Protein AF-A0A7S1DW10-F1 (afdb_monomer)

Organism: Hemiselmis andersenii (NCBI:txid464988)

Nearest PDB structures (foldseek):
  7djl-assembly1_C  TM=8.893E-01  e=1.385E-06  Arabidopsis thaliana
  7djm-assembly1_A  TM=8.864E-01  e=2.052E-06  Arabidopsis thaliana
  7djl-assembly3_B  TM=8.731E-01  e=1.834E-06  Arabidopsis thaliana
  6gc1-assembly2_B  TM=8.987E-01  e=3.597E-06  Homo sapiens
  6gc1-assembly4_D  TM=8.990E-01  e=5.329E-06  Homo sapiens

Mean predicted aligned error: 3.24 Å

Secondary structure (DSSP, 8-state):
-----EEEE-TTT--EEEEE--SBS--SS-EEBTT--BSSEEEEEE-TTSSEEEEEEGGGTEEEEEETTTTEEEEEE--S-S-----SGGG---SS---------

Sequence (105 aa):
RGNHRIRSINIASRIVSTLAGSSAGFNTVDAAGTDVQFNEPIGIVVSTDGLTAYVADFYNHRIRSIVIATGYVTTFAGDGTAATSDGNGLSAQFNTPNGIAITPD

Solvent-accessible surface area (backbone atoms only — not comparable to full-atom values): 5645 Å² total; per-residue (Å²): 135,76,71,14,59,46,72,42,67,43,80,90,78,66,48,74,48,77,37,26,28,48,41,77,43,77,60,96,64,71,33,43,26,59,78,26,38,25,22,53,60,66,21,66,43,66,45,95,88,65,50,37,35,42,32,18,22,15,79,44,7,28,35,30,34,29,37,63,93,68,20,36,35,45,80,55,25,28,68,45,50,76,37,81,46,81,56,70,41,57,63,14,30,25,60,54,40,48,81,62,84,87,77,84,133

Radius of gyration: 13.31 Å; Cα contacts (8 Å, |Δi|>4): 277; chains: 1; bounding box: 38×32×27 Å

pLDDT: mean 94.45, std 6.54, range [57.28, 98.56]

Foldseek 3Di:
DDQQFDWDADPVVRDIDTFAAGEADQDQDFAAHHVGGAHPWAEWDADPVRQWIWIQSFQQQFIWIAGRVTRTIDTQAACSDQDQDDDHRPVGTHHRDHYDDDDDD

Structure (mmCIF, N/CA/C/O backbone):
data_AF-A0A7S1DW10-F1
#
_entry.id   AF-A0A7S1DW10-F1
#
loop_
_atom_site.group_PDB
_atom_site.id
_atom_site.type_symbol
_atom_site.label_atom_id
_atom_site.label_alt_id
_atom_site.label_comp_id
_atom_site.label_asym_id
_atom_site.label_entity_id
_atom_site.label_seq_id
_atom_site.pdbx_PDB_ins_code
_atom_site.Cartn_x
_atom_site.Cartn_y
_atom_site.Cartn_z
_atom_site.occupancy
_atom_site.B_iso_or_equiv
_atom_site.auth_seq_id
_atom_site.auth_comp_id
_atom_site.auth_asym_id
_atom_site.auth_atom_id
_atom_site.pdbx_PDB_model_num
ATOM 1 N N . ARG A 1 1 ? -8.132 7.830 -13.104 1.00 57.28 1 ARG A N 1
ATOM 2 C CA . ARG A 1 1 ? -7.238 8.455 -12.101 1.00 57.28 1 ARG A CA 1
ATOM 3 C C . ARG A 1 1 ? -7.646 7.947 -10.729 1.00 57.28 1 ARG A C 1
ATOM 5 O O . ARG A 1 1 ? -8.817 8.091 -10.388 1.00 57.28 1 ARG A O 1
ATOM 12 N N . GLY A 1 2 ? -6.729 7.301 -10.007 1.00 76.81 2 GLY A N 1
ATOM 13 C CA . GLY A 1 2 ? -6.961 6.838 -8.635 1.00 76.81 2 GLY A CA 1
ATOM 14 C C . GLY A 1 2 ? -6.978 7.990 -7.624 1.00 76.81 2 GLY A C 1
ATOM 15 O O . GLY A 1 2 ? -6.633 9.120 -7.951 1.00 76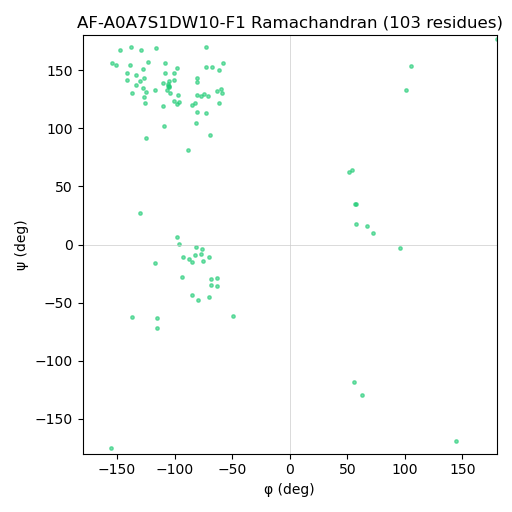.81 2 GLY A O 1
ATOM 16 N N . ASN A 1 3 ? -7.384 7.715 -6.383 1.00 91.31 3 ASN A N 1
ATOM 17 C CA . ASN A 1 3 ? -7.345 8.689 -5.281 1.00 91.31 3 ASN A CA 1
ATOM 18 C C . ASN A 1 3 ? -6.104 8.530 -4.380 1.00 91.31 3 ASN A C 1
ATOM 20 O O . ASN A 1 3 ? -6.037 9.213 -3.357 1.00 91.31 3 ASN A O 1
ATOM 24 N N . HIS A 1 4 ? -5.166 7.650 -4.763 1.00 95.50 4 HIS A N 1
ATOM 25 C CA . HIS A 1 4 ? -3.864 7.426 -4.118 1.00 95.50 4 HIS A CA 1
ATOM 26 C C . HIS A 1 4 ? -3.957 7.057 -2.631 1.00 95.50 4 HIS A C 1
ATOM 28 O O . HIS A 1 4 ? -3.135 7.478 -1.819 1.00 95.50 4 HIS A O 1
ATOM 34 N N . ARG A 1 5 ? -5.004 6.311 -2.260 1.00 96.00 5 ARG A N 1
ATOM 35 C CA . ARG A 1 5 ? -5.323 5.980 -0.869 1.00 96.00 5 ARG A CA 1
ATOM 36 C C . ARG A 1 5 ? -5.647 4.511 -0.696 1.00 96.00 5 ARG A C 1
ATOM 38 O O . ARG A 1 5 ? -6.335 3.920 -1.524 1.00 96.00 5 ARG A O 1
ATOM 45 N N . ILE A 1 6 ? -5.270 3.989 0.464 1.00 96.50 6 ILE A N 1
ATOM 46 C CA . ILE A 1 6 ? -5.771 2.728 0.999 1.00 96.50 6 ILE A CA 1
ATOM 47 C C . ILE A 1 6 ? -6.891 3.045 1.985 1.00 96.50 6 ILE A C 1
ATOM 49 O O . ILE A 1 6 ? -6.753 3.894 2.872 1.00 96.50 6 ILE A O 1
ATOM 53 N N . ARG A 1 7 ? -8.039 2.394 1.800 1.00 96.56 7 ARG A N 1
ATOM 54 C CA . ARG A 1 7 ? -9.242 2.614 2.606 1.00 96.56 7 ARG A CA 1
ATOM 55 C C . ARG A 1 7 ? -9.447 1.432 3.536 1.00 96.56 7 ARG A C 1
ATOM 57 O O . ARG A 1 7 ? -9.388 0.292 3.091 1.00 96.56 7 ARG A O 1
ATOM 64 N N . SER A 1 8 ? -9.718 1.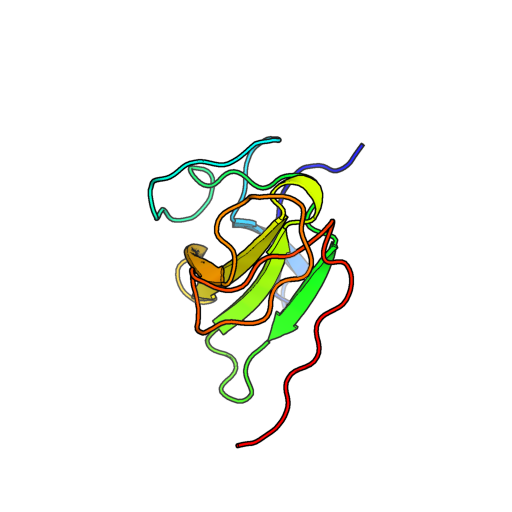713 4.803 1.00 95.06 8 SER A N 1
ATOM 65 C CA . SER A 1 8 ? -10.197 0.709 5.747 1.00 95.06 8 SER A CA 1
ATOM 66 C C . SER A 1 8 ? -11.705 0.846 5.909 1.00 95.06 8 SER A C 1
ATOM 68 O O . SER A 1 8 ? -12.272 1.937 5.795 1.00 95.06 8 SER A O 1
ATOM 70 N N . ILE A 1 9 ? -12.362 -0.284 6.149 1.00 96.62 9 ILE A N 1
ATOM 71 C CA . ILE A 1 9 ? -13.795 -0.353 6.407 1.00 96.62 9 ILE A CA 1
ATOM 72 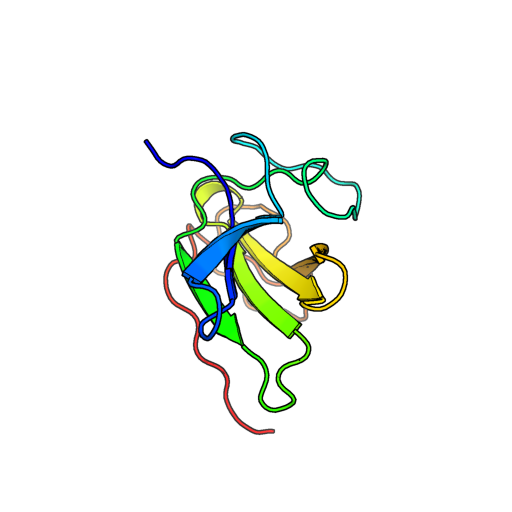C C . ILE A 1 9 ? -14.023 -1.097 7.716 1.00 96.62 9 ILE A C 1
ATOM 74 O O . ILE A 1 9 ? -13.555 -2.219 7.903 1.00 96.62 9 ILE A O 1
ATOM 78 N N . ASN A 1 10 ? -14.767 -0.481 8.627 1.00 96.06 10 ASN A N 1
ATOM 79 C CA . ASN A 1 10 ? -15.336 -1.211 9.746 1.00 96.06 10 ASN A CA 1
ATOM 80 C C . ASN A 1 10 ? -16.600 -1.922 9.248 1.00 96.06 10 ASN A C 1
ATOM 82 O O . ASN A 1 10 ? -17.568 -1.268 8.870 1.00 96.06 10 ASN A O 1
ATOM 86 N N . ILE A 1 11 ? -16.594 -3.255 9.224 1.00 96.25 11 ILE A N 1
ATOM 87 C CA . ILE A 1 11 ? -17.694 -4.037 8.639 1.00 96.25 11 ILE A CA 1
ATOM 88 C C . ILE A 1 11 ? -18.983 -3.929 9.462 1.00 96.25 11 ILE A C 1
ATOM 90 O O . ILE A 1 11 ? -20.070 -3.878 8.888 1.00 96.25 11 ILE A O 1
ATOM 94 N N . ALA A 1 12 ? -18.873 -3.841 10.790 1.00 97.25 12 ALA A N 1
ATOM 95 C CA . ALA A 1 12 ? -20.031 -3.755 11.675 1.00 97.25 12 ALA A CA 1
ATOM 96 C C . ALA A 1 12 ? -20.754 -2.404 11.545 1.00 97.25 12 ALA A C 1
ATOM 98 O O . ALA A 1 12 ? -21.977 -2.366 11.435 1.00 97.25 12 ALA A O 1
ATOM 99 N N . SER A 1 13 ? -20.007 -1.296 11.520 1.00 97.62 13 SER A N 1
ATOM 100 C CA . SER A 1 13 ? -20.570 0.058 11.429 1.00 97.62 13 SER A CA 1
ATOM 101 C C . SER A 1 13 ? -20.690 0.592 10.000 1.00 97.62 13 SER A C 1
ATOM 103 O O . SER A 1 13 ? -21.312 1.630 9.790 1.00 97.62 13 SER A O 1
ATOM 105 N N . ARG A 1 14 ? -20.096 -0.093 9.014 1.00 97.19 14 ARG A N 1
ATOM 106 C CA . ARG A 1 14 ? -19.968 0.336 7.607 1.00 97.19 14 ARG A CA 1
ATOM 107 C C . ARG A 1 14 ? -19.245 1.673 7.414 1.00 97.19 14 ARG A C 1
ATOM 109 O O . ARG A 1 14 ? -19.347 2.286 6.352 1.00 97.19 14 ARG A O 1
ATOM 116 N N . ILE A 1 15 ? -18.501 2.134 8.416 1.00 97.81 15 ILE A N 1
ATOM 117 C CA . ILE A 1 15 ? -17.702 3.356 8.315 1.00 97.81 15 ILE A CA 1
ATOM 118 C C . ILE A 1 15 ? -16.464 3.072 7.462 1.00 97.81 15 ILE A C 1
ATOM 120 O O . ILE A 1 15 ? -15.731 2.121 7.733 1.00 97.81 15 ILE A O 1
ATOM 124 N N . VAL A 1 16 ? -16.218 3.923 6.461 1.00 97.25 16 VAL A N 1
ATOM 125 C CA . VAL A 1 16 ? -15.020 3.876 5.612 1.00 97.25 16 VAL A CA 1
ATOM 126 C C . VAL A 1 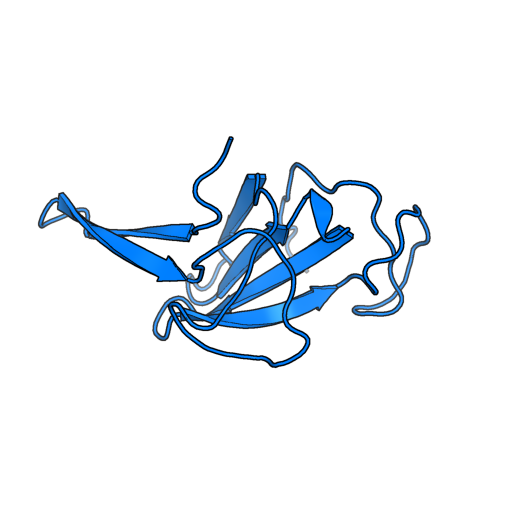16 ? -14.124 5.068 5.921 1.00 97.25 16 VAL A C 1
ATOM 128 O O . VAL A 1 16 ? -14.502 6.215 5.677 1.00 97.25 16 VAL A O 1
ATOM 131 N N . SER A 1 17 ? -12.899 4.812 6.362 1.00 95.25 17 SER A N 1
ATOM 132 C CA . SER A 1 17 ? -11.884 5.840 6.603 1.00 95.25 17 SER A CA 1
ATOM 133 C C . SER A 1 17 ? -10.686 5.663 5.667 1.00 95.25 17 SER A C 1
ATOM 135 O O . SER A 1 17 ? -10.595 4.704 4.893 1.00 95.25 17 SER A O 1
ATOM 137 N N . THR A 1 18 ? -9.806 6.659 5.631 1.00 95.50 18 THR A N 1
ATOM 138 C CA . THR A 1 18 ? -8.492 6.513 4.995 1.00 95.50 18 THR A CA 1
ATOM 139 C C . THR A 1 18 ? -7.577 5.843 6.005 1.00 95.50 18 THR A C 1
ATOM 141 O O . THR A 1 18 ? -7.401 6.378 7.095 1.00 95.50 18 THR A O 1
ATOM 144 N N . LEU A 1 19 ? -7.013 4.691 5.644 1.00 95.69 19 LEU A N 1
ATOM 145 C CA . LEU A 1 19 ? -5.982 4.041 6.451 1.00 95.69 19 LEU A CA 1
ATOM 146 C C . LEU A 1 19 ? -4.630 4.717 6.212 1.00 95.69 19 LEU A C 1
ATOM 148 O O . LEU A 1 19 ? -3.937 5.066 7.160 1.00 95.69 19 LEU A O 1
ATOM 152 N N . ALA A 1 20 ? -4.290 4.930 4.939 1.00 95.69 20 ALA A N 1
ATOM 153 C CA . ALA A 1 20 ? -3.072 5.612 4.527 1.00 95.69 20 ALA A CA 1
ATOM 154 C C . ALA A 1 20 ? -3.233 6.257 3.142 1.00 95.69 20 ALA A C 1
ATOM 156 O O . ALA A 1 20 ? -4.049 5.812 2.325 1.00 95.69 20 ALA A O 1
ATOM 157 N N . GLY A 1 21 ? -2.422 7.275 2.863 1.00 95.44 21 GLY A N 1
ATOM 158 C CA . GLY A 1 21 ? -2.342 7.932 1.561 1.00 95.44 21 GLY A CA 1
ATOM 159 C C . GLY A 1 21 ? -3.014 9.306 1.499 1.00 95.44 21 GLY A C 1
ATOM 160 O O . GLY A 1 21 ? -3.995 9.587 2.199 1.00 95.44 21 GLY A O 1
ATOM 161 N N . SER A 1 22 ? -2.531 10.154 0.595 1.00 93.56 22 SER A N 1
ATOM 162 C CA . SER A 1 22 ? -3.110 11.474 0.307 1.00 93.56 22 SER A CA 1
ATOM 163 C C . SER A 1 22 ? -3.187 11.786 -1.183 1.00 93.56 22 SER A C 1
ATOM 165 O O . SER A 1 22 ? -4.286 11.992 -1.709 1.00 93.56 22 SER A O 1
ATOM 167 N N . SER A 1 23 ? -2.040 11.843 -1.854 1.00 93.94 23 SER A N 1
ATOM 168 C CA . SER A 1 23 ? -1.902 12.226 -3.258 1.00 93.94 23 SER A CA 1
ATOM 169 C C . SER A 1 23 ? -0.920 11.323 -4.001 1.00 93.94 23 SER A C 1
ATOM 171 O O . SER A 1 23 ? -0.226 10.506 -3.394 1.00 93.94 23 SER A O 1
ATOM 173 N N . ALA A 1 24 ? -0.893 11.482 -5.328 1.00 95.44 24 ALA A N 1
ATOM 174 C CA . ALA A 1 24 ? 0.074 10.827 -6.195 1.00 95.44 24 ALA A CA 1
ATOM 175 C C . ALA A 1 24 ? 1.499 11.216 -5.802 1.00 95.44 24 ALA A C 1
ATOM 177 O O . ALA A 1 24 ? 1.801 12.407 -5.704 1.00 95.44 24 ALA A O 1
ATOM 178 N N . GLY A 1 25 ? 2.371 10.227 -5.645 1.00 93.75 25 GLY A N 1
ATOM 179 C CA . GLY A 1 25 ? 3.797 10.447 -5.440 1.00 93.75 25 GLY A CA 1
ATOM 180 C C . GLY A 1 25 ? 4.407 9.422 -4.502 1.00 93.75 25 GLY A C 1
ATOM 181 O O . GLY A 1 25 ? 3.769 8.433 -4.144 1.00 93.75 25 GLY A O 1
ATOM 182 N N . PHE A 1 26 ? 5.640 9.691 -4.098 1.00 91.94 26 PHE A N 1
ATOM 183 C CA . PHE A 1 26 ? 6.388 8.917 -3.122 1.00 91.94 26 PHE A CA 1
ATOM 184 C C . PHE A 1 26 ? 7.096 9.885 -2.183 1.00 91.94 26 PHE A C 1
ATOM 186 O O . PHE A 1 26 ? 7.799 10.788 -2.638 1.00 91.94 26 PHE A O 1
ATOM 193 N N . ASN A 1 27 ? 6.944 9.668 -0.882 1.00 85.50 27 ASN A N 1
ATOM 194 C CA . ASN A 1 27 ? 7.753 10.319 0.130 1.00 85.50 27 ASN A CA 1
ATOM 195 C C . ASN A 1 27 ? 8.781 9.317 0.674 1.00 85.50 27 ASN A C 1
ATOM 197 O O . ASN A 1 27 ? 8.464 8.164 0.947 1.00 85.50 27 ASN A O 1
ATOM 201 N N . THR A 1 28 ? 10.028 9.759 0.836 1.00 75.12 28 THR A N 1
ATOM 202 C CA . THR A 1 28 ? 11.121 8.934 1.388 1.00 75.12 28 THR A CA 1
ATOM 203 C C . THR A 1 28 ? 11.033 8.763 2.904 1.00 75.12 28 THR A C 1
ATOM 205 O O . THR A 1 28 ? 11.869 8.083 3.490 1.00 75.12 28 THR A O 1
ATOM 208 N N . VAL A 1 29 ? 10.066 9.421 3.544 1.00 77.06 29 VAL A N 1
ATOM 209 C CA . VAL A 1 29 ? 9.866 9.393 4.990 1.00 77.06 29 VAL A CA 1
ATOM 210 C C . VAL A 1 29 ? 8.783 8.376 5.309 1.00 77.06 29 VAL A C 1
ATOM 212 O O . VAL A 1 29 ? 7.644 8.512 4.858 1.00 77.06 29 VAL A O 1
ATOM 215 N N . ASP A 1 30 ? 9.142 7.387 6.118 1.00 84.50 30 ASP A N 1
ATOM 216 C CA . ASP A 1 30 ? 8.182 6.482 6.730 1.00 84.50 30 ASP A CA 1
ATOM 217 C C . ASP A 1 30 ? 7.237 7.285 7.633 1.00 84.50 30 ASP A C 1
ATOM 219 O O . ASP A 1 30 ? 7.664 7.995 8.549 1.00 84.50 30 ASP A O 1
ATOM 223 N N . ALA A 1 31 ? 5.940 7.209 7.355 1.00 84.56 31 ALA A N 1
ATOM 224 C CA . ALA A 1 31 ? 4.934 8.061 7.979 1.00 84.56 31 ALA A CA 1
ATOM 225 C C . ALA A 1 31 ? 3.611 7.310 8.139 1.00 84.56 31 ALA A C 1
ATOM 227 O O . ALA A 1 31 ? 3.411 6.245 7.560 1.00 84.56 31 ALA A O 1
ATOM 228 N N . ALA A 1 32 ? 2.692 7.865 8.926 1.00 84.25 32 ALA A N 1
ATOM 229 C CA . ALA A 1 32 ? 1.359 7.303 9.112 1.00 84.25 32 ALA A CA 1
ATOM 230 C C . ALA A 1 32 ? 0.278 8.136 8.417 1.00 84.25 32 ALA A C 1
ATOM 232 O O . ALA A 1 32 ? 0.423 9.341 8.207 1.00 84.25 32 ALA A O 1
ATOM 233 N N . GLY A 1 33 ? -0.845 7.491 8.100 1.00 82.88 33 GLY A N 1
ATOM 234 C CA . GLY A 1 33 ? -2.064 8.182 7.688 1.00 82.88 33 GLY A CA 1
ATOM 235 C C . GLY A 1 33 ? -1.910 8.972 6.384 1.00 82.88 33 GLY A C 1
ATOM 236 O O . GLY A 1 33 ? -1.492 8.435 5.356 1.00 82.88 33 GLY A O 1
ATOM 237 N N . THR A 1 34 ? -2.315 10.243 6.400 1.00 83.44 34 THR A N 1
ATOM 238 C CA . THR A 1 34 ? -2.381 11.096 5.200 1.00 83.44 34 THR A CA 1
ATOM 239 C C . THR A 1 34 ? -1.053 11.728 4.800 1.00 83.44 34 THR A C 1
ATOM 241 O O . THR A 1 34 ? -0.965 12.284 3.709 1.00 83.44 34 THR A O 1
ATOM 244 N N . ASP A 1 35 ? -0.013 11.623 5.622 1.00 86.31 35 ASP A N 1
ATOM 245 C CA . ASP A 1 35 ? 1.307 12.160 5.266 1.00 86.31 35 ASP A CA 1
ATOM 246 C C . ASP A 1 35 ? 2.029 11.274 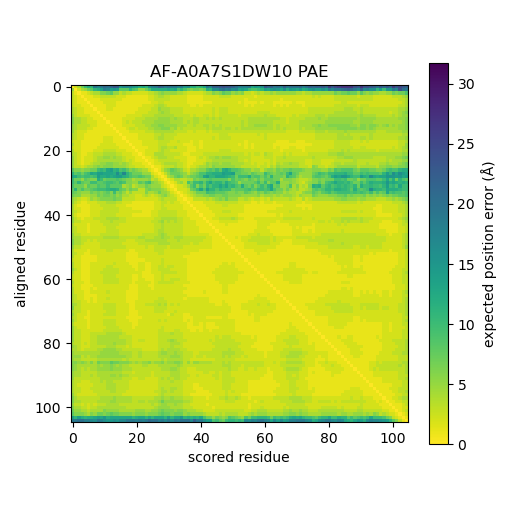4.244 1.00 86.31 35 ASP A C 1
ATOM 248 O O . ASP A 1 35 ? 2.983 11.703 3.603 1.00 86.31 35 ASP A O 1
ATOM 252 N N . VAL A 1 36 ? 1.539 10.046 4.052 1.00 91.94 36 VAL A N 1
ATOM 253 C CA . VAL A 1 36 ? 2.057 9.067 3.096 1.00 91.94 36 VAL A CA 1
ATOM 254 C C . VAL A 1 36 ? 1.545 9.360 1.691 1.00 91.94 36 VAL A C 1
ATOM 256 O O . VAL A 1 36 ? 0.363 9.650 1.490 1.00 91.94 36 VAL A O 1
ATOM 259 N N . GLN A 1 37 ? 2.422 9.208 0.700 1.00 95.00 37 GLN A N 1
ATOM 260 C CA . GLN A 1 37 ? 2.054 9.254 -0.713 1.00 95.00 37 GLN A CA 1
ATOM 261 C C . GLN A 1 37 ? 2.170 7.865 -1.352 1.00 95.00 37 GLN A C 1
ATOM 263 O O . GLN A 1 37 ? 3.117 7.117 -1.086 1.00 95.00 37 GLN A O 1
ATOM 268 N N . PHE A 1 38 ? 1.182 7.548 -2.190 1.00 96.12 38 PHE A N 1
ATOM 269 C CA . PHE A 1 38 ? 1.155 6.377 -3.067 1.00 96.12 38 PHE A CA 1
ATOM 270 C C . PHE A 1 38 ? 0.967 6.845 -4.508 1.00 96.12 38 PHE A C 1
ATOM 272 O O . PHE A 1 38 ? 0.371 7.892 -4.764 1.00 96.12 38 PHE A O 1
ATOM 279 N N . ASN A 1 39 ? 1.369 6.042 -5.482 1.00 96.44 39 ASN A N 1
ATOM 280 C CA . ASN A 1 39 ? 1.159 6.327 -6.889 1.00 96.44 39 ASN A CA 1
ATOM 281 C C . ASN A 1 39 ? 0.424 5.172 -7.576 1.00 96.44 39 ASN A C 1
ATOM 283 O O . ASN A 1 39 ? 1.026 4.214 -8.053 1.00 96.44 39 ASN A O 1
ATOM 287 N N . GLU A 1 40 ? -0.907 5.298 -7.594 1.00 96.06 40 GLU A N 1
ATOM 288 C CA . GLU A 1 40 ? -1.852 4.292 -8.087 1.00 96.06 40 GLU A CA 1
ATOM 289 C C . GLU A 1 40 ? -1.660 2.919 -7.429 1.00 96.06 40 GLU A C 1
ATOM 291 O O . GLU A 1 40 ? -1.334 1.958 -8.109 1.00 96.06 40 GLU A O 1
ATOM 296 N N . PRO A 1 41 ? -1.866 2.786 -6.105 1.00 96.81 41 PRO A N 1
ATOM 297 C CA . PRO A 1 41 ? -1.762 1.478 -5.471 1.00 96.81 41 PRO A CA 1
ATOM 298 C C . PRO A 1 41 ? -2.843 0.532 -6.024 1.00 96.81 41 PRO A C 1
ATOM 300 O O . PRO A 1 41 ? -4.011 0.925 -6.099 1.00 96.81 41 PRO A O 1
ATOM 303 N N . ILE A 1 42 ? -2.463 -0.692 -6.413 1.00 95.62 42 ILE A N 1
ATOM 304 C CA . ILE A 1 42 ? -3.373 -1.661 -7.061 1.00 95.62 42 ILE A CA 1
ATOM 305 C C . ILE A 1 42 ? -3.595 -2.893 -6.184 1.00 95.62 42 ILE A C 1
ATOM 307 O O . ILE A 1 42 ? -4.684 -3.082 -5.645 1.00 95.62 42 ILE A O 1
ATOM 311 N N . GLY A 1 43 ? -2.580 -3.746 -6.057 1.00 96.94 43 GLY A N 1
ATOM 312 C CA . GLY A 1 43 ? -2.664 -4.982 -5.287 1.00 96.94 43 GLY A CA 1
ATOM 313 C C . GLY A 1 43 ? -2.488 -4.737 -3.799 1.00 96.94 43 GLY A C 1
ATOM 314 O O . GLY A 1 43 ? -1.666 -3.918 -3.391 1.00 96.94 43 GLY A O 1
ATOM 315 N N . ILE A 1 44 ? -3.234 -5.481 -2.987 1.00 97.94 44 ILE A N 1
ATOM 316 C CA . ILE A 1 44 ? -3.088 -5.507 -1.534 1.00 97.94 44 ILE A CA 1
ATOM 317 C C . ILE A 1 44 ? -3.288 -6.930 -1.018 1.00 97.94 44 ILE A C 1
ATOM 319 O O . ILE A 1 44 ? -4.162 -7.652 -1.494 1.00 97.94 44 ILE A O 1
ATOM 323 N N . VAL A 1 45 ? -2.499 -7.318 -0.023 1.00 98.00 45 VAL A N 1
ATOM 324 C CA . VAL A 1 45 ? -2.659 -8.574 0.715 1.00 98.00 45 VAL A CA 1
ATOM 325 C C . VAL A 1 45 ? -2.364 -8.333 2.191 1.00 98.00 45 VAL A C 1
ATOM 327 O O . VAL A 1 45 ? -1.555 -7.472 2.526 1.00 98.00 45 VAL A O 1
ATOM 330 N N . VAL A 1 46 ? -3.037 -9.058 3.080 1.00 97.31 46 VAL A N 1
ATOM 331 C CA . VAL A 1 46 ? -2.863 -8.937 4.534 1.00 97.31 46 VAL A CA 1
ATOM 332 C C . VAL A 1 46 ? -2.087 -10.147 5.047 1.00 97.31 46 VAL A C 1
ATOM 334 O O . VAL A 1 46 ? -2.337 -11.265 4.597 1.00 97.31 46 VAL A O 1
ATOM 337 N N . SER A 1 47 ? -1.138 -9.920 5.956 1.00 96.50 47 SER A N 1
ATOM 338 C CA . SER A 1 47 ? -0.378 -10.965 6.643 1.00 96.50 47 SER A CA 1
ATOM 339 C C . SER A 1 47 ? -1.301 -11.923 7.401 1.00 96.50 47 SER A C 1
ATOM 341 O O . SER A 1 47 ? -2.421 -11.579 7.777 1.00 96.50 47 SER A O 1
ATOM 343 N N . THR A 1 48 ? -0.833 -13.146 7.646 1.00 94.44 48 THR A N 1
ATOM 344 C CA . THR A 1 48 ? -1.628 -14.207 8.291 1.00 94.44 48 THR A CA 1
ATOM 345 C C . THR A 1 48 ? -2.037 -13.871 9.726 1.00 94.44 48 THR A C 1
ATOM 347 O O . THR A 1 48 ? -3.097 -14.301 10.173 1.00 94.44 48 THR A O 1
ATOM 350 N N . ASP A 1 49 ? -1.239 -13.066 10.429 1.00 95.00 49 ASP A N 1
ATOM 351 C CA . ASP A 1 49 ? -1.552 -12.524 11.757 1.00 95.00 49 ASP A CA 1
ATOM 352 C C . ASP A 1 49 ? -2.555 -11.351 11.730 1.00 95.00 49 ASP A C 1
ATOM 354 O O . ASP A 1 49 ? -3.027 -10.912 12.779 1.00 95.00 49 ASP A O 1
ATOM 358 N N . GLY A 1 50 ? -2.901 -10.840 10.544 1.00 95.88 50 GLY A N 1
ATOM 359 C CA . GLY A 1 50 ? -3.824 -9.723 10.370 1.00 95.88 50 GLY A CA 1
ATOM 360 C C . GLY A 1 50 ? -3.268 -8.353 10.771 1.00 95.88 50 GLY A C 1
ATOM 361 O O . GLY A 1 50 ? -4.044 -7.401 10.855 1.00 95.88 50 GLY A O 1
ATOM 362 N N . LEU A 1 51 ? -1.964 -8.227 11.042 1.00 97.19 51 LEU A N 1
ATOM 363 C CA . LEU A 1 51 ? -1.366 -6.995 11.574 1.00 97.19 51 LEU A CA 1
ATOM 364 C C . LEU A 1 51 ? -0.811 -6.065 10.490 1.00 97.19 51 LEU A C 1
ATOM 366 O O . LEU A 1 51 ? -0.786 -4.844 10.685 1.00 97.19 51 LEU A O 1
ATOM 370 N N . THR A 1 52 ? -0.394 -6.618 9.349 1.00 97.69 52 THR A N 1
ATOM 371 C CA . THR A 1 52 ? 0.294 -5.881 8.282 1.00 97.69 52 THR A CA 1
ATOM 372 C C . THR A 1 52 ? -0.396 -6.088 6.941 1.00 97.69 52 THR A C 1
ATOM 374 O O . THR A 1 52 ? -0.720 -7.207 6.560 1.00 97.69 52 THR A O 1
ATOM 377 N N . ALA A 1 53 ? -0.591 -5.012 6.183 1.00 97.94 53 ALA A N 1
ATOM 378 C CA . ALA A 1 53 ? -0.969 -5.095 4.777 1.00 97.94 53 ALA A CA 1
ATOM 379 C C . ALA A 1 53 ? 0.228 -4.767 3.880 1.00 97.94 53 ALA A C 1
ATOM 381 O O . ALA A 1 53 ? 0.919 -3.780 4.119 1.00 97.94 53 ALA A O 1
ATOM 382 N N . TYR A 1 54 ? 0.441 -5.548 2.827 1.00 98.19 54 TYR A N 1
ATOM 383 C CA . TYR A 1 54 ? 1.417 -5.276 1.776 1.00 98.19 54 TYR A CA 1
ATOM 384 C C . TYR A 1 54 ? 0.696 -4.769 0.539 1.00 98.19 54 TYR A C 1
ATOM 386 O O . TYR A 1 54 ? -0.279 -5.374 0.098 1.00 98.19 54 TYR A O 1
ATOM 394 N N . VAL A 1 55 ? 1.171 -3.659 -0.011 1.00 98.19 55 VAL A N 1
ATOM 395 C CA . VAL A 1 55 ? 0.529 -2.917 -1.094 1.00 98.19 55 VAL A CA 1
ATOM 396 C C . VAL A 1 55 ? 1.498 -2.757 -2.252 1.00 98.19 55 VAL A C 1
ATOM 398 O O . VAL A 1 55 ? 2.634 -2.325 -2.063 1.00 98.19 55 VAL A O 1
ATOM 401 N N . ALA A 1 56 ? 1.032 -3.062 -3.458 1.00 98.25 56 ALA A N 1
ATOM 402 C CA . ALA A 1 56 ? 1.760 -2.808 -4.687 1.00 98.25 56 ALA A CA 1
ATOM 403 C C . ALA A 1 56 ? 1.558 -1.343 -5.073 1.00 98.25 56 ALA A C 1
ATOM 405 O O . ALA A 1 56 ? 0.482 -0.946 -5.527 1.00 98.25 56 ALA A O 1
ATOM 406 N N . ASP A 1 57 ? 2.589 -0.536 -4.847 1.00 97.44 57 ASP A N 1
ATOM 407 C CA . ASP A 1 57 ? 2.600 0.893 -5.135 1.00 97.44 57 ASP A CA 1
ATOM 408 C C . ASP A 1 57 ? 3.061 1.096 -6.583 1.00 97.44 57 ASP A C 1
ATOM 410 O O . ASP A 1 57 ? 4.246 1.290 -6.867 1.00 97.44 57 ASP A O 1
ATOM 414 N N . PHE A 1 58 ? 2.104 0.920 -7.499 1.00 97.62 58 PHE A N 1
ATOM 415 C CA . PHE A 1 58 ? 2.308 0.595 -8.912 1.00 97.62 58 PHE A CA 1
ATOM 416 C C . PHE A 1 58 ? 3.325 1.503 -9.607 1.00 97.62 58 PHE A C 1
ATOM 418 O O . PHE A 1 58 ? 4.383 1.041 -10.027 1.00 97.62 58 PHE A O 1
ATOM 425 N N . TYR A 1 59 ? 3.067 2.807 -9.684 1.00 97.31 59 TYR A N 1
ATOM 426 C CA . TYR A 1 59 ? 3.972 3.740 -10.365 1.00 97.31 59 TYR A CA 1
ATOM 427 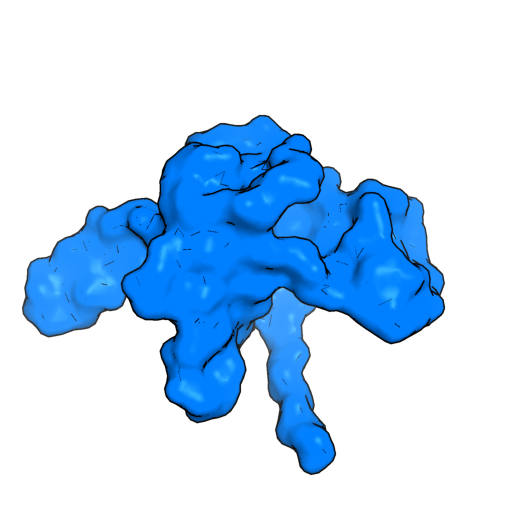C C . TYR A 1 59 ? 5.168 4.175 -9.514 1.00 97.31 59 TYR A C 1
ATOM 429 O O . TYR A 1 59 ? 6.025 4.913 -9.991 1.00 97.31 59 TYR A O 1
ATOM 437 N N . ASN A 1 60 ? 5.243 3.724 -8.264 1.00 97.38 60 ASN A N 1
ATOM 438 C CA . ASN A 1 60 ? 6.410 3.925 -7.416 1.00 97.38 60 ASN A CA 1
ATOM 439 C C . ASN A 1 60 ? 7.357 2.727 -7.419 1.00 97.38 60 ASN A C 1
ATOM 441 O O . ASN A 1 60 ? 8.372 2.803 -6.729 1.00 97.38 60 ASN A O 1
ATOM 445 N N . HIS A 1 61 ? 7.057 1.654 -8.165 1.00 98.00 61 HIS A N 1
ATOM 446 C CA . HIS A 1 61 ? 7.956 0.508 -8.346 1.00 98.00 61 HIS A CA 1
ATOM 447 C C . HIS A 1 61 ? 8.365 -0.162 -7.023 1.00 98.00 61 HIS A C 1
ATOM 449 O O . HIS A 1 61 ? 9.501 -0.605 -6.853 1.00 98.00 61 HIS A O 1
ATOM 455 N N . ARG A 1 62 ? 7.442 -0.194 -6.055 1.00 98.00 62 ARG A N 1
ATOM 456 C CA . ARG A 1 62 ? 7.701 -0.637 -4.679 1.00 98.00 62 ARG A CA 1
ATOM 457 C C . ARG A 1 62 ? 6.567 -1.489 -4.132 1.00 98.00 62 ARG A C 1
ATOM 459 O O . ARG A 1 62 ? 5.404 -1.317 -4.498 1.00 98.00 62 ARG A O 1
ATOM 466 N N . ILE A 1 63 ? 6.915 -2.344 -3.178 1.00 98.12 63 ILE A N 1
ATOM 467 C CA . ILE A 1 63 ? 5.972 -2.968 -2.255 1.00 98.12 63 ILE A CA 1
ATOM 468 C C . ILE A 1 63 ? 6.047 -2.205 -0.934 1.00 98.12 63 ILE A C 1
ATOM 470 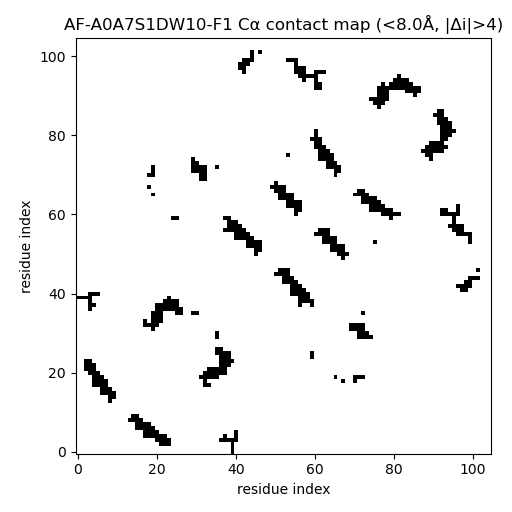O O . ILE A 1 63 ? 7.116 -2.064 -0.335 1.00 98.12 63 ILE A O 1
ATOM 474 N N . ARG A 1 64 ? 4.909 -1.685 -0.480 1.00 97.88 64 ARG A N 1
ATOM 475 C CA . ARG A 1 64 ? 4.784 -0.899 0.753 1.00 97.88 64 ARG A CA 1
ATOM 476 C C . ARG A 1 64 ? 4.114 -1.750 1.820 1.00 97.88 64 ARG A C 1
ATOM 478 O O . ARG A 1 64 ? 3.128 -2.412 1.519 1.00 97.88 64 ARG A O 1
ATOM 485 N N . SER A 1 65 ? 4.610 -1.723 3.049 1.00 97.62 65 SER A N 1
ATOM 486 C CA . SER A 1 65 ? 3.941 -2.352 4.194 1.00 97.62 65 SER A CA 1
ATOM 487 C C . SER A 1 65 ? 3.206 -1.307 5.016 1.00 97.62 65 SER A C 1
ATOM 489 O O . SER A 1 65 ? 3.714 -0.205 5.201 1.00 97.62 65 SER A O 1
ATOM 491 N N . ILE A 1 66 ? 2.025 -1.659 5.516 1.00 97.94 66 ILE A N 1
ATOM 492 C CA . ILE A 1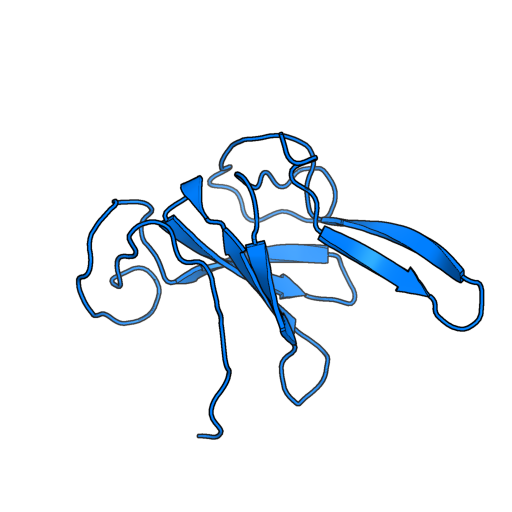 66 ? 1.164 -0.811 6.338 1.00 97.94 66 ILE A CA 1
ATOM 493 C C . ILE A 1 66 ? 0.836 -1.555 7.629 1.00 97.94 66 ILE A C 1
ATOM 495 O O . ILE A 1 66 ? 0.213 -2.616 7.579 1.00 97.94 66 ILE A O 1
ATOM 499 N N . VAL A 1 67 ? 1.177 -0.982 8.781 1.00 97.81 67 VAL A N 1
ATOM 500 C CA . VAL A 1 67 ? 0.697 -1.468 10.082 1.00 97.81 67 VAL A CA 1
ATOM 501 C C . VAL A 1 67 ? -0.782 -1.106 10.212 1.00 97.81 67 VAL A C 1
ATOM 503 O O . VAL A 1 67 ? -1.129 0.071 10.300 1.00 97.81 67 VAL A O 1
ATOM 506 N N . ILE A 1 68 ? -1.674 -2.099 10.228 1.00 97.00 68 ILE A N 1
ATOM 507 C CA . ILE A 1 68 ? -3.129 -1.884 10.103 1.00 97.00 68 ILE A CA 1
ATOM 508 C C . ILE A 1 68 ? -3.696 -1.073 11.275 1.00 97.00 68 ILE A C 1
ATOM 510 O O . ILE A 1 68 ? -4.581 -0.242 11.078 1.00 97.00 68 ILE A O 1
ATOM 514 N N . ALA A 1 69 ? -3.169 -1.273 12.484 1.00 95.44 69 ALA A N 1
ATOM 515 C CA . ALA A 1 69 ? -3.647 -0.582 13.680 1.00 95.44 69 ALA A CA 1
ATOM 516 C C . ALA A 1 69 ? -3.340 0.926 13.681 1.00 95.44 69 ALA A C 1
ATOM 518 O O . ALA A 1 69 ? -4.082 1.700 14.281 1.00 95.44 69 ALA A O 1
ATOM 519 N N . THR A 1 70 ? -2.249 1.346 13.033 1.00 94.81 70 THR A N 1
ATOM 520 C CA . THR A 1 70 ? -1.743 2.728 13.110 1.00 94.81 70 THR A CA 1
ATOM 521 C C . THR A 1 70 ? -1.757 3.453 11.769 1.00 94.81 70 THR A C 1
ATOM 523 O O . THR A 1 70 ? -1.627 4.673 11.733 1.00 94.81 70 THR A O 1
ATOM 526 N N . GLY A 1 71 ? -1.890 2.722 10.660 1.00 95.38 71 GLY A N 1
ATOM 527 C CA . GLY A 1 71 ? -1.707 3.255 9.314 1.00 95.38 71 GLY A CA 1
ATOM 528 C C . GLY A 1 71 ? -0.264 3.668 9.015 1.00 95.38 71 GLY A C 1
ATOM 529 O O . GLY A 1 71 ? -0.057 4.429 8.073 1.00 95.38 71 GLY A O 1
ATOM 530 N N . TYR A 1 72 ? 0.719 3.225 9.811 1.00 96.50 72 TYR A N 1
ATOM 531 C CA . TYR A 1 72 ? 2.137 3.515 9.583 1.00 96.50 72 TYR A CA 1
ATOM 532 C C . TYR A 1 72 ? 2.651 2.747 8.368 1.00 96.50 72 TYR A C 1
ATOM 534 O O . TYR A 1 72 ? 2.468 1.531 8.293 1.00 96.50 72 TYR A O 1
ATOM 542 N N . VAL A 1 73 ? 3.273 3.455 7.428 1.00 97.69 73 VAL A N 1
ATOM 543 C CA . VAL A 1 73 ? 3.710 2.922 6.139 1.00 97.69 73 VAL A CA 1
ATOM 544 C C . VAL A 1 73 ? 5.218 3.004 6.007 1.00 97.69 73 VAL A C 1
ATOM 546 O O . VAL A 1 73 ? 5.808 4.065 6.207 1.00 97.69 73 VAL A O 1
ATOM 549 N N . THR A 1 74 ? 5.809 1.900 5.565 1.00 96.75 74 THR A N 1
ATOM 550 C CA . THR A 1 74 ? 7.224 1.800 5.197 1.00 96.75 74 THR A CA 1
ATOM 551 C C . THR A 1 74 ? 7.380 1.169 3.814 1.00 96.75 74 THR A C 1
ATOM 553 O O . THR A 1 74 ? 6.426 0.633 3.234 1.00 96.75 74 THR A O 1
ATOM 556 N N . THR A 1 75 ? 8.577 1.254 3.234 1.00 96.69 75 THR A N 1
ATOM 557 C CA . THR A 1 75 ? 8.914 0.448 2.048 1.00 96.69 75 THR A CA 1
ATOM 558 C C . THR A 1 75 ? 9.395 -0.926 2.496 1.00 96.69 75 THR A C 1
ATOM 560 O O . THR A 1 75 ? 10.392 -1.028 3.203 1.00 96.69 75 THR A O 1
ATOM 563 N N . PHE A 1 76 ? 8.694 -1.978 2.072 1.00 97.31 76 PHE A N 1
ATOM 564 C CA . PHE A 1 76 ? 9.072 -3.358 2.373 1.00 97.31 76 PHE A CA 1
ATOM 565 C C . PHE A 1 76 ? 10.093 -3.891 1.361 1.00 97.31 76 PHE A C 1
ATOM 567 O O . PHE A 1 76 ? 11.082 -4.515 1.736 1.00 97.31 76 PHE A O 1
ATOM 574 N N . ALA A 1 77 ? 9.872 -3.612 0.072 1.00 98.06 77 ALA A N 1
ATOM 575 C CA . ALA A 1 77 ? 10.778 -3.994 -1.005 1.00 98.06 77 ALA A CA 1
ATOM 576 C C . ALA A 1 77 ? 10.709 -3.008 -2.180 1.00 98.06 77 ALA A C 1
ATOM 578 O O . ALA A 1 77 ? 9.672 -2.377 -2.405 1.00 98.06 77 ALA A O 1
ATOM 579 N N . GLY A 1 78 ? 11.790 -2.922 -2.957 1.00 98.06 78 GLY A N 1
ATOM 580 C CA . GLY A 1 78 ? 11.886 -2.023 -4.110 1.00 98.06 78 GLY A CA 1
ATOM 581 C C . GLY A 1 78 ? 12.686 -0.755 -3.820 1.00 98.06 78 GLY A C 1
ATOM 582 O O . GLY A 1 78 ? 12.435 -0.060 -2.835 1.00 98.06 78 GLY A O 1
ATOM 583 N N . ASP A 1 79 ? 13.602 -0.408 -4.719 1.00 96.62 79 ASP A N 1
ATOM 584 C CA . ASP A 1 79 ? 14.356 0.853 -4.682 1.00 96.62 79 ASP A CA 1
ATOM 585 C C . ASP A 1 79 ? 13.631 2.012 -5.397 1.00 96.62 79 ASP A C 1
ATOM 587 O O . ASP A 1 79 ? 13.978 3.178 -5.200 1.00 96.62 79 ASP A O 1
ATOM 591 N N . GLY A 1 80 ? 12.583 1.712 -6.172 1.00 97.25 80 GLY A N 1
ATOM 592 C CA . GLY A 1 80 ? 11.841 2.663 -7.003 1.00 97.25 80 GLY A CA 1
ATOM 593 C C . GLY A 1 80 ? 12.280 2.738 -8.459 1.00 97.25 80 GLY A C 1
ATOM 594 O O . GLY A 1 80 ? 11.667 3.472 -9.235 1.00 97.25 80 GLY A O 1
ATOM 595 N N . THR A 1 81 ? 13.320 2.002 -8.832 1.00 97.81 81 THR A N 1
ATOM 596 C CA . THR A 1 81 ? 13.781 1.879 -10.208 1.00 97.81 81 THR A CA 1
ATOM 597 C C . THR A 1 81 ? 12.907 0.864 -10.937 1.00 97.81 81 THR A C 1
ATOM 599 O O . THR A 1 81 ? 12.727 -0.267 -10.484 1.00 97.81 81 THR A O 1
ATOM 602 N N . ALA A 1 82 ? 12.379 1.253 -12.098 1.00 98.50 82 ALA A N 1
ATOM 603 C CA . ALA A 1 82 ? 11.614 0.362 -12.962 1.00 98.50 82 ALA A CA 1
ATOM 604 C C . ALA A 1 82 ? 12.526 -0.704 -13.593 1.00 98.50 82 ALA A C 1
ATOM 606 O O . ALA A 1 82 ? 13.145 -0.470 -14.630 1.00 98.50 82 ALA A O 1
ATOM 607 N N . ALA A 1 83 ? 12.612 -1.875 -12.967 1.00 98.50 83 ALA A N 1
ATOM 608 C CA . ALA A 1 83 ? 13.407 -3.012 -13.430 1.00 98.50 83 ALA A CA 1
ATOM 609 C C . ALA A 1 83 ? 12.836 -4.331 -12.879 1.00 98.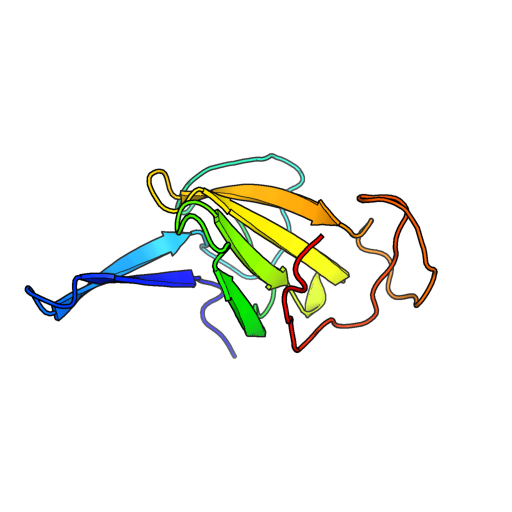50 83 ALA A C 1
ATOM 611 O O . ALA A 1 83 ? 11.765 -4.342 -12.280 1.00 98.50 83 ALA A O 1
ATOM 612 N N . THR A 1 84 ? 13.508 -5.455 -13.123 1.00 98.19 84 THR A N 1
ATOM 613 C CA . THR A 1 84 ? 13.026 -6.801 -12.751 1.00 98.19 84 THR A CA 1
ATOM 614 C C . THR A 1 84 ? 14.086 -7.611 -12.007 1.00 98.19 84 THR A C 1
ATOM 616 O O . THR A 1 84 ? 14.135 -8.831 -12.133 1.00 98.19 84 THR A O 1
ATOM 619 N N . SER A 1 85 ? 15.004 -6.930 -11.322 1.00 98.44 85 SER A N 1
ATOM 620 C CA . SER A 1 85 ? 16.108 -7.572 -10.612 1.00 98.44 85 SER A CA 1
ATOM 621 C C . SER A 1 85 ? 15.616 -8.172 -9.300 1.00 98.44 85 SER A C 1
ATOM 623 O O . SER A 1 85 ? 15.029 -7.468 -8.474 1.00 98.44 85 SER A O 1
ATOM 625 N N . ASP A 1 86 ? 15.906 -9.450 -9.086 1.00 98.31 86 ASP A N 1
ATOM 626 C CA . ASP A 1 86 ? 15.699 -10.088 -7.790 1.00 98.31 86 ASP A CA 1
ATOM 627 C C . ASP A 1 86 ? 16.661 -9.521 -6.737 1.00 98.31 86 ASP A C 1
ATOM 629 O O . ASP A 1 86 ? 17.766 -9.064 -7.041 1.00 98.31 86 ASP A O 1
ATOM 633 N N . GLY A 1 87 ? 16.246 -9.577 -5.474 1.00 97.25 87 GLY A N 1
ATOM 634 C CA . GLY A 1 87 ? 17.035 -9.097 -4.348 1.00 97.25 87 GLY A CA 1
ATOM 635 C C . GLY A 1 87 ? 16.314 -9.277 -3.017 1.00 97.25 87 GLY A C 1
ATOM 636 O O . GLY A 1 87 ? 15.167 -9.718 -2.955 1.00 97.25 87 GLY A O 1
ATOM 637 N N . ASN A 1 88 ? 16.991 -8.924 -1.929 1.00 97.06 88 ASN A N 1
ATOM 638 C CA . ASN A 1 88 ? 16.405 -8.896 -0.594 1.00 97.06 88 ASN A CA 1
ATOM 639 C C . ASN A 1 88 ? 15.930 -7.473 -0.251 1.00 97.06 88 ASN A C 1
ATOM 641 O O . ASN A 1 88 ? 16.719 -6.521 -0.292 1.00 97.06 88 ASN A O 1
ATOM 645 N N . GLY A 1 89 ? 14.642 -7.322 0.071 1.00 97.06 89 GLY A N 1
ATOM 646 C CA . GLY A 1 89 ? 14.051 -6.049 0.494 1.00 97.06 89 GLY A CA 1
ATOM 647 C C . GLY A 1 89 ? 14.271 -4.922 -0.520 1.00 97.06 89 GLY A C 1
ATOM 648 O O . GLY A 1 89 ? 13.824 -4.997 -1.665 1.00 97.06 89 GLY A O 1
ATOM 649 N N . LEU A 1 90 ? 14.975 -3.866 -0.106 1.00 97.00 90 LEU A N 1
ATOM 650 C CA . LEU A 1 90 ? 15.229 -2.676 -0.931 1.00 97.00 90 LEU A CA 1
ATOM 651 C C . LEU A 1 90 ? 16.200 -2.910 -2.099 1.00 97.00 90 LEU A C 1
ATOM 653 O O . LEU A 1 90 ? 16.323 -2.038 -2.948 1.00 97.00 90 LEU A O 1
ATOM 657 N N . SER A 1 91 ? 16.886 -4.056 -2.154 1.00 97.94 91 SER A N 1
ATOM 658 C CA . SER A 1 91 ? 17.735 -4.411 -3.303 1.00 97.94 91 SER A CA 1
ATOM 659 C C . SER A 1 91 ? 16.968 -5.069 -4.455 1.00 97.94 91 SER A C 1
ATOM 661 O O . SER A 1 91 ? 17.496 -5.140 -5.562 1.00 97.94 91 SER A O 1
ATOM 663 N N . ALA A 1 92 ? 15.733 -5.530 -4.218 1.00 98.38 92 ALA A N 1
ATOM 664 C CA . ALA A 1 92 ? 14.850 -5.992 -5.284 1.00 98.38 92 ALA A CA 1
ATOM 665 C C . ALA A 1 92 ? 14.333 -4.804 -6.108 1.00 98.38 92 ALA A C 1
ATOM 667 O O . ALA A 1 92 ? 14.193 -3.696 -5.588 1.00 98.38 92 ALA A O 1
ATOM 668 N N . GLN A 1 93 ? 14.000 -5.036 -7.376 1.00 98.56 93 GLN A N 1
ATOM 669 C CA . GLN A 1 93 ? 13.468 -4.016 -8.278 1.00 98.56 93 GLN A CA 1
ATOM 670 C C . GLN A 1 93 ? 12.199 -4.512 -8.968 1.00 98.56 93 GLN A C 1
ATOM 672 O O . GLN A 1 93 ? 12.106 -5.671 -9.371 1.00 98.56 93 GLN A O 1
ATOM 677 N N . PHE A 1 94 ? 11.227 -3.613 -9.123 1.00 98.38 94 PHE A N 1
ATOM 678 C CA . PHE A 1 94 ? 9.930 -3.930 -9.713 1.00 98.38 94 PHE A CA 1
ATOM 679 C C . PHE A 1 94 ? 9.609 -2.987 -10.867 1.00 98.38 94 PHE A C 1
ATOM 681 O O . PHE A 1 94 ? 9.844 -1.783 -10.798 1.00 98.38 94 PHE A O 1
ATOM 688 N N . ASN A 1 95 ? 8.965 -3.498 -11.911 1.00 98.44 95 ASN A N 1
ATOM 689 C CA . ASN A 1 95 ? 8.393 -2.664 -12.954 1.00 98.44 95 ASN A CA 1
ATOM 690 C C . ASN A 1 95 ? 6.873 -2.713 -12.851 1.00 98.44 95 ASN A C 1
ATOM 692 O O . ASN A 1 95 ? 6.255 -3.697 -13.252 1.00 98.44 95 ASN A O 1
ATOM 696 N N . THR A 1 96 ? 6.281 -1.664 -12.277 1.00 97.88 96 THR A N 1
ATOM 697 C CA . THR A 1 96 ? 4.832 -1.534 -12.104 1.00 97.88 96 THR A CA 1
ATOM 698 C C . THR A 1 96 ? 4.179 -2.759 -11.444 1.00 97.88 96 THR A C 1
ATOM 700 O O . THR A 1 96 ? 3.367 -3.439 -12.079 1.00 97.88 96 THR A O 1
ATOM 703 N N . PRO A 1 97 ? 4.543 -3.100 -10.188 1.00 97.94 97 PRO A N 1
ATOM 704 C CA . PRO A 1 97 ? 3.983 -4.271 -9.518 1.00 97.94 97 PRO A CA 1
ATOM 705 C C . PRO A 1 97 ? 2.463 -4.124 -9.402 1.00 97.94 97 PRO A C 1
ATOM 707 O O . PRO A 1 97 ? 1.970 -3.060 -9.034 1.00 97.94 97 PRO A O 1
ATOM 710 N N . ASN A 1 98 ? 1.718 -5.183 -9.728 1.00 96.56 98 ASN A N 1
ATOM 711 C CA . ASN A 1 98 ? 0.255 -5.137 -9.808 1.00 96.56 98 ASN A CA 1
ATOM 712 C C . ASN A 1 98 ? -0.415 -6.036 -8.762 1.00 96.56 98 ASN A C 1
ATOM 714 O O . ASN A 1 98 ? -1.106 -5.529 -7.886 1.00 96.56 98 ASN A O 1
ATOM 718 N N . GLY A 1 99 ? -0.195 -7.351 -8.834 1.00 96.56 99 GLY A N 1
ATOM 719 C CA . GLY A 1 99 ? -0.732 -8.324 -7.882 1.00 96.56 99 GLY A CA 1
ATOM 720 C C . GLY A 1 99 ? 0.288 -8.708 -6.812 1.00 96.56 99 GLY A C 1
ATOM 721 O O . GLY A 1 99 ? 1.491 -8.686 -7.065 1.00 96.56 99 GLY A O 1
ATOM 722 N N . ILE A 1 100 ? -0.197 -9.088 -5.628 1.00 96.94 100 ILE A N 1
ATOM 723 C CA . ILE A 1 100 ? 0.622 -9.643 -4.543 1.00 96.94 100 ILE A CA 1
ATOM 724 C C . ILE A 1 100 ? -0.080 -10.886 -3.994 1.00 96.94 100 ILE A C 1
ATOM 726 O O . ILE A 1 100 ? -1.293 -10.875 -3.788 1.00 96.94 100 ILE A O 1
ATOM 730 N N . ALA A 1 101 ? 0.695 -11.934 -3.732 1.00 95.75 101 ALA A N 1
ATOM 731 C CA . ALA A 1 101 ? 0.295 -13.085 -2.934 1.00 95.75 101 ALA A CA 1
ATOM 732 C C . ALA A 1 101 ? 1.347 -13.323 -1.842 1.00 95.75 101 ALA A C 1
ATOM 734 O O . ALA A 1 101 ? 2.517 -12.991 -2.029 1.00 95.75 101 ALA A O 1
ATOM 735 N N . ILE A 1 102 ? 0.928 -13.886 -0.711 1.00 92.88 102 ILE A N 1
ATOM 736 C CA . ILE A 1 102 ? 1.824 -14.301 0.375 1.00 92.88 102 ILE A CA 1
ATOM 737 C C . ILE A 1 102 ? 1.940 -15.823 0.322 1.00 92.88 102 ILE A C 1
ATOM 739 O O . ILE A 1 102 ? 0.947 -16.511 0.077 1.00 92.88 102 ILE A O 1
ATOM 743 N N . THR A 1 103 ? 3.143 -16.336 0.554 1.00 89.94 103 THR A N 1
ATOM 744 C CA . THR A 1 103 ? 3.386 -17.766 0.773 1.00 89.94 103 THR A CA 1
ATOM 745 C C . THR A 1 103 ? 3.732 -17.993 2.244 1.00 89.94 103 THR A C 1
ATOM 747 O O . THR A 1 103 ? 4.266 -17.077 2.872 1.00 89.94 103 THR A O 1
ATOM 750 N N . PRO A 1 104 ? 3.374 -19.148 2.829 1.00 81.25 104 PRO A N 1
ATOM 751 C CA . PRO A 1 104 ? 3.941 -19.563 4.106 1.00 81.25 104 PRO A CA 1
ATOM 752 C C . PRO A 1 104 ? 5.458 -19.727 3.976 1.00 81.25 104 PRO A C 1
ATOM 754 O O . PRO A 1 104 ? 5.930 -20.080 2.893 1.00 81.25 104 PRO A O 1
ATOM 757 N N . ASP A 1 105 ? 6.174 -19.503 5.076 1.00 70.81 105 ASP A N 1
ATOM 758 C CA . ASP A 1 105 ? 7.587 -19.878 5.196 1.00 70.81 105 ASP A CA 1
ATOM 759 C C . ASP A 1 105 ? 7.799 -21.394 5.017 1.00 70.81 105 ASP A C 1
ATOM 761 O O . ASP A 1 105 ? 6.912 -22.182 5.439 1.00 70.81 105 ASP A O 1
#

InterPro domains:
  IPR001258 NHL repeat [PF01436] (38-64)
  IPR011042 Six-bladed beta-propeller, TolB-like [G3DSA:2.120.10.30] (1-105)